Protein AF-A0A382G6J6-F1 (afdb_monomer_lite)

InterPro domains:
  IPR011055 Duplicated hybrid motif [G3DSA:2.70.70.10] (61-121)
  IPR011055 Duplicated hybrid motif [SSF51261] (77-113)

Sequence (124 aa):
MIKISLFIILAQLISAQNLENANTSPIHILGTINKIEPPTQLDTLFNPLWVKDLGLLLPCKNIKIPKSASRLPNAPRDYRNGTHRGIDFFANWGTEVRAVTKGFVIRADHNYKEYPADFRVKML

Organism: NCBI:txid408172

Radius of gyration: 31.25 Å; chains: 1; bounding box: 98×34×48 Å

Secondary structure (DSSP, 8-state):
-HHHHHHHHHHTT--------GGGSHHHHHHH----PPP----SS--GGGGTT-----SSTTPPPP--GGGSTT-EETTTTEE--S------TT-----SSS-------TT--PPPHHHHHTT-

pLDDT: mean 82.36, std 11.63, range [57.78, 96.56]

Foldseek 3Di:
DVVVVVVVVVVVPPDPPPPDDVCPDPVNVVVPPDPPPPPPPDPPPDDCVVCVVPQWAAQFPPFDFDPDPCQAWQHADVVPPGTDHHGDTDDDPPGGGHGGDDDDDPDDDPPDDDDDPVVVVVVD

Structure (mmCIF, N/CA/C/O backbone):
data_AF-A0A382G6J6-F1
#
_entry.id   AF-A0A382G6J6-F1
#
loop_
_atom_site.group_PDB
_atom_site.id
_atom_site.type_symbol
_atom_site.label_atom_id
_atom_site.label_alt_id
_atom_site.label_comp_id
_atom_site.label_asym_id
_atom_site.label_entity_id
_atom_site.label_seq_id
_atom_site.pdbx_PDB_ins_code
_atom_site.Cartn_x
_atom_site.Cartn_y
_atom_site.Cartn_z
_atom_site.occupancy
_atom_site.B_iso_or_equiv
_atom_site.auth_seq_id
_atom_site.auth_comp_id
_atom_site.auth_asym_id
_atom_site.auth_atom_id
_atom_site.pdbx_PDB_model_num
ATOM 1 N N . MET A 1 1 ? 83.282 10.711 23.026 1.00 60.69 1 MET A N 1
ATOM 2 C CA . MET A 1 1 ? 82.205 10.281 23.951 1.00 60.69 1 MET A CA 1
ATOM 3 C C . MET A 1 1 ? 81.239 11.418 24.299 1.00 60.69 1 MET A C 1
ATOM 5 O O . MET A 1 1 ? 80.045 11.226 24.142 1.00 60.69 1 MET A O 1
ATOM 9 N N . ILE A 1 2 ? 81.721 12.623 24.636 1.00 64.12 2 ILE A N 1
ATOM 10 C CA . ILE A 1 2 ? 80.887 13.803 24.977 1.00 64.12 2 ILE A CA 1
ATOM 11 C C . ILE A 1 2 ? 79.850 14.205 23.904 1.00 64.12 2 ILE A C 1
ATOM 13 O O . ILE A 1 2 ? 78.720 14.535 24.247 1.00 64.12 2 ILE A O 1
ATOM 17 N N . LYS A 1 3 ? 80.180 14.118 22.605 1.00 58.59 3 LYS A N 1
ATOM 18 C CA . LYS A 1 3 ? 79.236 14.470 21.522 1.00 58.59 3 LYS A CA 1
ATOM 19 C C . LYS A 1 3 ? 78.007 13.551 21.445 1.00 58.59 3 LYS A C 1
ATOM 21 O O . LYS A 1 3 ? 76.941 14.010 21.060 1.00 58.59 3 LYS A O 1
ATOM 26 N N . ILE A 1 4 ? 78.149 12.281 21.829 1.00 70.00 4 ILE A N 1
ATOM 27 C CA . ILE A 1 4 ? 77.050 11.304 21.803 1.00 70.00 4 ILE A CA 1
ATOM 28 C C . ILE A 1 4 ? 76.117 11.538 22.995 1.00 70.00 4 ILE A C 1
ATOM 30 O O . ILE A 1 4 ? 74.905 11.577 22.814 1.00 70.00 4 ILE A O 1
ATOM 34 N N . SER A 1 5 ? 76.663 11.800 24.188 1.00 68.44 5 SER A N 1
ATOM 35 C CA . SER A 1 5 ? 75.844 12.161 25.354 1.00 68.44 5 SER A CA 1
ATOM 36 C C . SER A 1 5 ? 75.059 13.456 25.143 1.00 68.44 5 SER A C 1
ATOM 38 O O . SER A 1 5 ? 73.896 13.518 25.526 1.00 68.44 5 SER A O 1
ATOM 40 N N . LEU A 1 6 ? 75.650 14.465 24.492 1.00 70.19 6 LEU A N 1
ATOM 41 C CA . LEU A 1 6 ? 74.949 15.718 24.196 1.00 70.19 6 LEU A CA 1
ATOM 42 C C . LEU A 1 6 ? 73.780 15.509 23.216 1.00 70.19 6 LEU A C 1
ATOM 44 O O . LEU A 1 6 ? 72.726 16.116 23.376 1.00 70.19 6 LEU A O 1
ATOM 48 N N . PHE A 1 7 ? 73.944 14.613 22.239 1.00 71.75 7 PHE A N 1
ATOM 49 C CA . PHE A 1 7 ? 72.895 14.274 21.277 1.00 71.75 7 PHE A CA 1
ATOM 50 C C . PHE A 1 7 ? 71.719 13.534 21.932 1.00 71.75 7 PHE A C 1
ATOM 52 O O . PHE A 1 7 ? 70.564 13.823 21.630 1.00 71.75 7 PHE A O 1
ATOM 59 N N . ILE A 1 8 ? 72.002 12.630 22.877 1.00 70.81 8 ILE A N 1
ATOM 60 C CA . ILE A 1 8 ? 70.967 11.900 23.627 1.00 70.81 8 ILE A CA 1
ATOM 61 C C . ILE A 1 8 ? 70.158 12.855 24.517 1.00 70.81 8 ILE A C 1
ATOM 63 O O . ILE A 1 8 ? 68.936 12.746 24.561 1.00 70.81 8 ILE A O 1
ATOM 67 N N . ILE A 1 9 ? 70.808 13.826 25.167 1.00 71.12 9 ILE A N 1
ATOM 68 C CA . ILE A 1 9 ? 70.120 14.837 25.989 1.00 71.12 9 ILE A CA 1
ATOM 69 C C . ILE A 1 9 ? 69.237 15.747 25.120 1.00 71.12 9 ILE A C 1
ATOM 71 O O . ILE A 1 9 ? 68.108 16.051 25.495 1.00 71.12 9 ILE A O 1
ATOM 75 N N . LEU A 1 10 ? 69.712 16.143 23.933 1.00 67.31 10 LEU A N 1
ATOM 76 C CA . LEU A 1 10 ? 68.953 17.008 23.026 1.00 67.31 10 LEU A CA 1
ATOM 77 C C . LEU A 1 10 ? 67.724 16.297 22.425 1.00 67.31 10 LEU A C 1
ATOM 79 O O . LEU A 1 10 ? 66.686 16.924 22.231 1.00 67.31 10 LEU A O 1
ATOM 83 N N . ALA A 1 11 ? 67.808 14.983 22.193 1.00 66.56 11 ALA A N 1
ATOM 84 C CA . ALA A 1 11 ? 66.686 14.178 21.707 1.00 66.56 11 ALA A CA 1
ATOM 85 C C . ALA A 1 11 ? 65.544 14.040 22.734 1.00 66.56 11 ALA A C 1
ATOM 87 O O . ALA A 1 11 ? 64.395 13.854 22.341 1.00 66.56 11 ALA A O 1
ATOM 88 N N . GLN A 1 12 ? 65.828 14.180 24.035 1.00 67.50 12 GLN A N 1
ATOM 89 C CA . GLN A 1 12 ? 64.805 14.120 25.089 1.00 67.50 12 GLN A CA 1
ATOM 90 C C . GLN A 1 12 ? 63.966 15.401 25.224 1.00 67.50 12 GLN A C 1
ATOM 92 O O . GLN A 1 12 ? 62.975 15.400 25.948 1.00 67.50 12 GLN A O 1
ATOM 97 N N .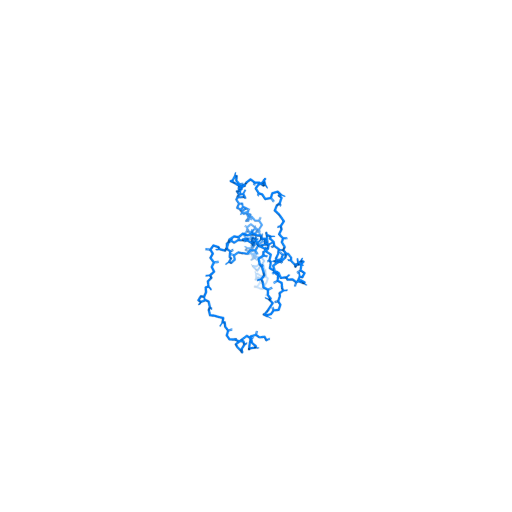 LEU A 1 13 ? 64.320 16.479 24.515 1.00 65.81 13 LEU A N 1
ATOM 98 C CA . LEU A 1 13 ? 63.550 17.731 24.491 1.00 65.81 13 LEU A CA 1
ATOM 99 C C . LEU A 1 13 ? 62.501 17.775 23.367 1.00 65.81 13 LEU A C 1
ATOM 101 O O . LEU A 1 13 ? 61.741 18.739 23.268 1.00 65.81 13 LEU A O 1
ATOM 105 N N . ILE A 1 14 ? 62.430 16.739 22.525 1.00 68.31 14 ILE A N 1
ATOM 106 C CA . ILE A 1 14 ? 61.424 16.630 21.466 1.00 68.31 14 ILE A CA 1
ATOM 107 C C . ILE A 1 14 ? 60.171 15.985 22.067 1.00 68.31 14 ILE A C 1
ATOM 109 O O . ILE A 1 14 ? 59.937 14.785 21.938 1.00 68.31 14 ILE A O 1
ATOM 113 N N . SER A 1 15 ? 59.354 16.783 22.751 1.00 63.69 15 SER A N 1
ATOM 114 C CA . SER A 1 15 ? 57.997 16.370 23.108 1.00 63.69 15 SER A CA 1
ATOM 115 C C . SER A 1 15 ? 57.202 16.181 21.817 1.00 63.69 15 SER A C 1
ATOM 117 O O . SER A 1 15 ? 56.875 17.155 21.139 1.00 63.69 15 SER A O 1
ATOM 119 N N . ALA A 1 16 ? 56.900 14.932 21.458 1.00 59.00 16 ALA A N 1
ATOM 120 C CA . ALA A 1 16 ? 55.950 14.634 20.396 1.00 59.00 16 ALA A CA 1
ATOM 121 C C . ALA A 1 16 ? 54.599 15.256 20.782 1.00 59.00 16 ALA A C 1
ATOM 123 O O . ALA A 1 16 ? 53.936 14.801 21.714 1.00 59.00 16 ALA A O 1
ATOM 124 N N . GLN A 1 17 ? 54.215 16.346 20.119 1.00 62.34 17 GLN A N 1
ATOM 125 C CA . GLN A 1 17 ? 52.893 16.926 20.306 1.00 62.34 17 GLN A CA 1
ATOM 126 C C . GLN A 1 17 ? 51.886 15.952 19.694 1.00 62.34 17 GLN A C 1
ATOM 128 O O . GLN A 1 17 ? 51.821 15.806 18.476 1.00 62.34 17 GLN A O 1
ATOM 133 N N . ASN A 1 18 ? 51.124 15.250 20.534 1.00 60.12 18 ASN A N 1
ATOM 134 C CA . ASN A 1 18 ? 49.952 14.523 20.066 1.00 60.12 18 ASN A CA 1
ATOM 135 C C . ASN A 1 18 ? 48.964 15.560 19.511 1.00 60.12 18 ASN A C 1
ATOM 137 O O . ASN A 1 18 ? 48.399 16.340 20.273 1.00 60.12 18 ASN A O 1
ATOM 141 N N . LEU A 1 19 ? 48.778 15.583 18.187 1.00 57.78 19 LEU A N 1
ATOM 142 C CA . LEU A 1 19 ? 47.787 16.437 17.512 1.00 57.78 19 LEU A CA 1
ATOM 143 C C . LEU A 1 19 ? 46.332 16.000 17.779 1.00 57.78 19 LEU A C 1
ATOM 145 O O . LEU A 1 19 ? 45.396 16.673 17.354 1.00 57.78 19 LEU A O 1
ATOM 149 N N . GLU A 1 20 ? 46.131 14.883 18.478 1.00 61.53 20 GLU A N 1
ATOM 150 C CA . GLU A 1 20 ? 44.823 14.333 18.831 1.00 61.53 20 GLU A CA 1
ATOM 151 C C . GLU A 1 20 ? 44.171 15.174 19.941 1.00 61.53 20 GLU A C 1
ATOM 153 O O . GLU A 1 20 ? 44.284 14.884 21.133 1.00 61.53 20 GLU A O 1
ATOM 158 N N . ASN A 1 21 ? 43.479 16.249 19.562 1.00 69.69 21 ASN A N 1
ATOM 159 C CA . ASN A 1 21 ? 42.567 16.933 20.470 1.00 69.69 21 ASN A CA 1
ATOM 160 C C . ASN A 1 21 ? 41.275 16.108 20.568 1.00 69.69 21 ASN A C 1
ATOM 162 O O . ASN A 1 21 ? 40.567 15.913 19.579 1.00 69.69 21 ASN A O 1
ATOM 166 N N . ALA A 1 22 ? 40.947 15.636 21.772 1.00 66.31 22 ALA A N 1
ATOM 167 C CA . ALA A 1 22 ? 39.746 14.837 22.017 1.00 66.31 22 ALA A CA 1
ATOM 168 C C . ALA A 1 22 ? 38.462 15.533 21.518 1.00 66.31 22 ALA A C 1
ATOM 170 O O . ALA A 1 22 ? 37.556 14.861 21.019 1.00 66.31 22 ALA A O 1
ATOM 171 N N . ASN A 1 23 ? 38.434 16.871 21.561 1.00 70.12 23 ASN A N 1
ATOM 172 C CA . ASN A 1 23 ? 37.313 17.703 21.115 1.00 70.12 23 ASN A CA 1
ATOM 173 C C . ASN A 1 23 ? 37.225 17.857 19.584 1.00 70.12 23 ASN A C 1
ATOM 175 O O . ASN A 1 23 ? 36.246 18.400 19.080 1.00 70.12 23 ASN A O 1
ATOM 179 N N . THR A 1 24 ? 38.224 17.399 18.824 1.00 73.31 24 THR A N 1
ATOM 180 C CA . THR A 1 24 ? 38.205 17.385 17.348 1.00 73.31 24 THR A CA 1
ATOM 181 C C . THR A 1 24 ? 38.218 15.972 16.777 1.00 73.31 24 THR A C 1
ATOM 183 O O . THR A 1 24 ? 38.320 15.798 15.564 1.00 73.31 24 THR A O 1
ATOM 186 N N . SER A 1 25 ? 38.127 14.952 17.632 1.00 79.75 25 SER A N 1
ATOM 187 C CA . SER A 1 25 ? 38.067 13.569 17.175 1.00 79.75 25 SER A CA 1
ATOM 188 C C . SER A 1 25 ? 36.789 13.326 16.353 1.00 79.75 25 SER A C 1
ATOM 190 O O . SER A 1 25 ? 35.727 13.872 16.681 1.00 79.75 25 SER A O 1
ATOM 192 N N . PRO A 1 26 ? 36.837 12.468 15.316 1.00 77.88 26 PRO A N 1
ATOM 193 C CA . PRO A 1 26 ? 35.647 12.120 14.543 1.00 77.88 26 PRO A CA 1
ATOM 194 C C . PRO A 1 26 ? 34.496 11.606 15.418 1.00 77.88 26 PRO A C 1
ATOM 196 O O . PRO A 1 26 ? 33.339 11.924 15.164 1.00 77.88 26 PRO A O 1
ATOM 199 N N . ILE A 1 27 ? 34.808 10.862 16.486 1.00 79.12 27 ILE A N 1
ATOM 200 C CA . ILE A 1 27 ? 33.806 10.325 17.414 1.00 79.12 27 ILE A CA 1
ATOM 201 C C . ILE A 1 27 ? 33.143 11.421 18.254 1.00 79.12 27 ILE A C 1
ATOM 203 O O . ILE A 1 27 ? 31.934 11.372 18.468 1.00 79.12 27 ILE A O 1
ATOM 207 N N . HIS A 1 28 ? 33.905 12.433 18.685 1.00 80.06 28 HIS A N 1
ATOM 208 C CA . HIS A 1 28 ? 33.363 13.579 19.407 1.00 80.06 28 HIS A CA 1
ATOM 209 C C . HIS A 1 28 ? 32.436 14.389 18.503 1.00 80.06 28 HIS A C 1
ATOM 211 O O . HIS A 1 28 ? 31.312 14.679 18.890 1.00 80.06 28 HIS A O 1
ATOM 217 N N . ILE A 1 29 ? 32.853 14.673 17.266 1.00 79.06 29 ILE A N 1
ATOM 218 C CA . ILE A 1 29 ? 32.0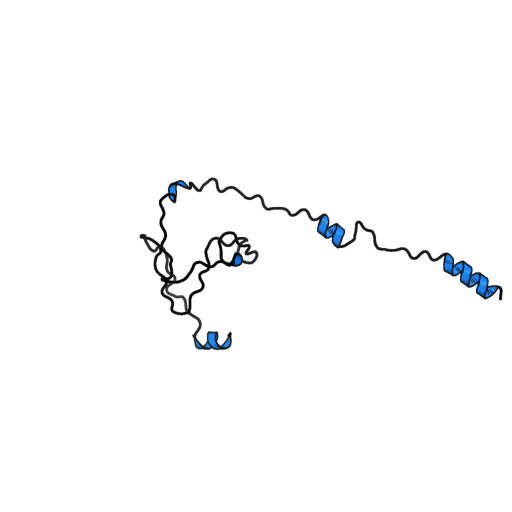09 15.379 16.293 1.00 79.06 29 ILE A CA 1
ATOM 219 C C . ILE A 1 29 ? 30.715 14.593 16.039 1.00 79.06 29 ILE A C 1
ATOM 221 O O . ILE A 1 29 ? 29.635 15.171 16.117 1.00 79.06 29 ILE A O 1
ATOM 225 N N . LEU A 1 30 ? 30.801 13.278 15.814 1.00 78.75 30 LEU A N 1
ATOM 226 C CA . LEU A 1 30 ? 29.630 12.417 15.607 1.00 78.75 30 LEU A CA 1
ATOM 227 C C . LEU A 1 30 ? 28.696 12.363 16.826 1.00 78.75 30 LEU A C 1
ATOM 229 O O . LEU A 1 30 ? 27.483 12.293 16.649 1.00 78.75 30 LEU A O 1
ATOM 233 N N . GLY A 1 31 ? 29.242 12.409 18.044 1.00 76.12 31 GLY A N 1
ATOM 234 C CA . GLY A 1 31 ? 28.467 12.438 19.287 1.00 76.12 31 GLY A CA 1
ATOM 235 C C . GLY A 1 31 ? 27.791 13.783 19.571 1.00 76.12 31 GLY A C 1
ATOM 236 O O . GLY A 1 31 ? 26.766 13.813 20.246 1.00 76.12 31 GLY A O 1
ATOM 237 N N . THR A 1 32 ? 28.334 14.881 19.036 1.00 78.25 32 THR A N 1
ATOM 238 C CA . THR A 1 32 ? 27.813 16.249 19.225 1.00 78.25 32 THR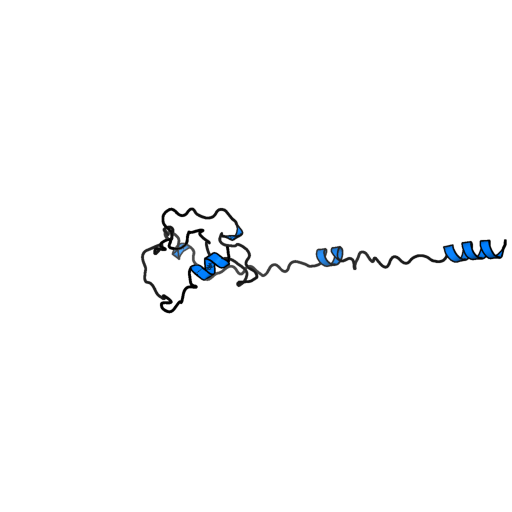 A CA 1
ATOM 239 C C . THR A 1 32 ? 26.807 16.656 18.141 1.00 78.25 32 THR A C 1
ATOM 241 O O . THR A 1 32 ? 26.114 17.666 18.283 1.00 78.25 32 THR A O 1
ATOM 244 N N . ILE A 1 33 ? 26.675 15.875 17.059 1.00 81.25 33 ILE A N 1
ATOM 245 C CA . ILE A 1 33 ? 25.594 16.056 16.083 1.00 81.25 33 ILE A CA 1
ATOM 246 C C . ILE A 1 33 ? 24.271 15.694 16.767 1.00 81.25 33 ILE A C 1
ATOM 248 O O . ILE A 1 33 ? 23.872 14.531 16.837 1.00 81.25 33 ILE A O 1
ATOM 252 N N . ASN A 1 34 ? 23.564 16.713 17.252 1.00 73.50 34 ASN A N 1
ATOM 253 C CA . ASN A 1 34 ? 22.173 16.576 17.654 1.00 73.50 34 ASN A CA 1
ATOM 254 C C . ASN A 1 34 ? 21.377 16.112 16.432 1.00 73.50 34 ASN A C 1
ATOM 256 O O . ASN A 1 34 ? 21.300 16.824 15.427 1.00 73.50 34 ASN A O 1
ATOM 260 N N . LYS A 1 35 ? 20.783 14.916 16.504 1.00 67.62 35 LYS A N 1
ATOM 261 C CA . LYS A 1 35 ? 19.793 14.499 15.510 1.00 67.62 35 LYS A CA 1
ATOM 262 C C . LYS A 1 35 ? 18.651 15.505 15.574 1.00 67.62 35 LYS A C 1
ATOM 264 O O . LYS A 1 35 ? 17.912 15.546 16.552 1.00 67.62 35 LYS A O 1
ATOM 269 N N . ILE A 1 36 ? 18.533 16.332 14.543 1.00 67.31 36 ILE A N 1
ATOM 270 C CA . ILE A 1 36 ? 17.341 17.142 14.333 1.00 67.31 36 ILE A CA 1
ATOM 271 C C . ILE A 1 36 ? 16.264 16.138 13.942 1.00 67.31 36 ILE A C 1
ATOM 273 O O . ILE A 1 36 ? 16.172 15.737 12.783 1.00 67.31 36 ILE A O 1
ATOM 277 N N . GLU A 1 37 ? 15.505 15.654 14.920 1.00 65.31 37 GLU A N 1
ATOM 278 C CA . GLU A 1 37 ? 14.275 14.942 14.613 1.00 65.31 37 GLU A CA 1
ATOM 279 C C . GLU A 1 37 ? 13.356 15.961 13.934 1.00 65.31 37 GLU A C 1
ATOM 281 O O . GLU A 1 37 ? 13.049 16.997 14.535 1.00 65.31 37 GLU A O 1
ATOM 286 N N . PRO A 1 38 ? 12.974 15.753 12.660 1.00 66.38 38 PRO A N 1
ATOM 287 C CA . PRO A 1 38 ? 12.032 16.651 12.024 1.00 66.38 38 PRO A CA 1
ATOM 288 C C . PRO A 1 38 ? 10.771 16.683 12.893 1.00 66.38 38 PRO A C 1
ATOM 290 O O . PRO A 1 38 ? 10.340 15.625 13.369 1.00 66.38 38 PRO A O 1
ATOM 293 N N . PRO A 1 39 ? 10.177 17.865 13.131 1.00 58.44 39 PRO A N 1
ATOM 294 C CA . PRO A 1 39 ? 8.956 17.948 13.908 1.00 58.44 39 PRO A CA 1
ATOM 295 C C . PRO A 1 39 ? 7.928 17.025 13.259 1.00 58.44 39 PRO A C 1
ATOM 297 O O . PRO A 1 39 ? 7.547 17.211 12.101 1.00 58.44 39 PRO A O 1
ATOM 300 N N . THR A 1 40 ? 7.513 15.998 13.998 1.00 61.25 40 THR A N 1
ATOM 301 C CA . THR A 1 40 ? 6.424 15.126 13.572 1.00 61.25 40 THR A CA 1
ATOM 302 C C . THR A 1 40 ? 5.163 15.971 13.657 1.00 61.25 40 THR A C 1
ATOM 304 O O . THR A 1 40 ? 4.575 16.126 14.724 1.00 61.25 40 THR A O 1
ATOM 307 N N . GLN A 1 41 ? 4.803 16.617 12.549 1.00 63.62 41 GLN A N 1
ATOM 308 C CA . GLN A 1 41 ? 3.565 17.373 12.462 1.00 63.62 41 GLN A CA 1
ATOM 309 C C . GLN A 1 41 ? 2.417 16.382 12.605 1.00 63.62 41 GLN A C 1
ATOM 311 O O . GLN A 1 41 ? 2.213 15.522 11.748 1.00 63.62 41 GLN A O 1
ATOM 316 N N . LEU A 1 42 ? 1.698 16.479 13.721 1.00 65.56 42 LEU A N 1
ATOM 317 C CA . LEU A 1 42 ? 0.454 15.755 13.893 1.00 65.56 42 LEU A CA 1
ATOM 318 C C . LEU A 1 42 ? -0.511 16.269 12.824 1.00 65.56 42 LEU A C 1
ATOM 320 O O . LEU A 1 42 ? -0.816 17.461 12.791 1.00 65.56 42 LEU A O 1
ATOM 324 N N . ASP A 1 43 ? -0.947 15.382 11.935 1.00 68.62 43 ASP A N 1
ATOM 325 C CA . ASP A 1 43 ? -1.950 15.716 10.933 1.00 68.62 43 ASP A CA 1
ATOM 326 C C . ASP A 1 43 ? -3.275 16.006 11.648 1.00 68.62 43 ASP A C 1
ATOM 328 O O . ASP A 1 43 ? -3.975 15.097 12.095 1.00 68.62 43 ASP A O 1
ATOM 332 N N . THR A 1 44 ? -3.592 17.289 11.812 1.00 77.75 44 THR A N 1
ATOM 333 C CA . THR A 1 44 ? -4.825 17.751 12.459 1.00 77.75 44 THR A CA 1
ATOM 334 C C . THR A 1 44 ? -6.034 17.691 11.528 1.00 77.75 44 THR A C 1
ATOM 336 O O . THR A 1 44 ? -7.158 17.895 11.986 1.00 77.75 44 THR A O 1
ATOM 339 N N . LEU A 1 45 ? -5.830 17.413 10.235 1.00 85.19 45 LEU A N 1
ATOM 340 C CA . LEU A 1 45 ? -6.899 17.356 9.238 1.00 85.19 45 LEU A CA 1
ATOM 341 C C . LEU A 1 45 ? -7.557 15.976 9.173 1.00 85.19 45 LEU A C 1
ATOM 343 O O . LEU A 1 45 ? -8.711 15.868 8.755 1.00 85.19 45 LEU A O 1
ATOM 347 N N . PHE A 1 46 ? -6.856 14.919 9.582 1.00 85.88 46 PHE A N 1
ATOM 348 C CA . PHE A 1 46 ? -7.388 13.564 9.535 1.00 85.88 46 PHE A CA 1
ATOM 349 C C . PHE A 1 46 ? -8.272 13.250 10.749 1.00 85.88 46 PHE A C 1
ATOM 351 O O . PHE A 1 46 ? -7.809 13.243 11.888 1.00 85.88 46 PHE A O 1
ATOM 358 N N . ASN A 1 47 ? -9.542 12.908 10.506 1.00 89.50 47 ASN A N 1
ATOM 359 C CA . ASN A 1 47 ? -10.431 12.377 11.537 1.00 89.50 47 ASN A CA 1
ATOM 360 C C . ASN A 1 47 ? -10.508 10.838 11.441 1.00 89.50 47 ASN A C 1
ATOM 362 O O . ASN A 1 47 ? -11.091 10.322 10.483 1.00 89.50 47 ASN A O 1
ATOM 366 N N . PRO A 1 48 ? -10.007 10.081 12.440 1.00 88.62 48 PRO A N 1
ATOM 367 C CA . PRO A 1 48 ? -10.051 8.616 12.434 1.00 88.62 48 PRO A CA 1
ATOM 368 C C . PRO A 1 48 ? -11.461 8.023 12.318 1.00 88.62 48 PRO A C 1
ATOM 370 O O . PRO A 1 48 ? -11.615 6.893 11.854 1.00 88.62 48 PRO A O 1
ATOM 373 N N . LEU A 1 49 ? -12.503 8.776 12.692 1.00 92.38 49 LEU A N 1
ATOM 374 C CA . LEU A 1 49 ? -13.893 8.339 12.544 1.00 92.38 49 LEU A CA 1
ATOM 375 C C . LEU A 1 49 ? -14.277 8.083 11.082 1.00 92.38 49 LEU A C 1
ATOM 377 O O . LEU A 1 49 ? -15.145 7.251 10.836 1.00 92.38 49 LEU A O 1
ATOM 381 N N . TRP A 1 50 ? -13.612 8.723 10.114 1.00 90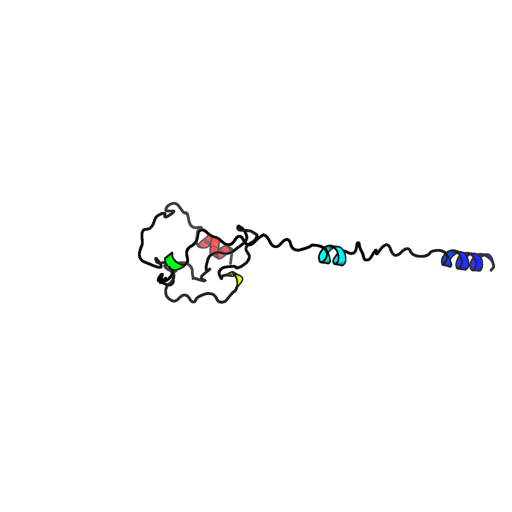.38 50 TRP A N 1
ATOM 382 C CA . TRP A 1 50 ? -13.862 8.500 8.684 1.00 90.38 50 TRP A CA 1
ATOM 383 C C . TRP A 1 50 ? -13.525 7.081 8.220 1.00 90.38 50 TRP A C 1
ATOM 385 O O . TRP A 1 50 ? -14.080 6.618 7.227 1.00 90.38 50 TRP A O 1
ATOM 395 N N . VAL A 1 51 ? -12.624 6.389 8.922 1.00 89.62 51 VAL A N 1
ATOM 396 C CA . VAL A 1 51 ? -12.159 5.040 8.557 1.00 89.62 51 VAL A CA 1
ATOM 397 C C . VAL A 1 51 ? -12.466 3.992 9.622 1.00 89.62 51 VAL A C 1
ATOM 399 O O . VAL A 1 51 ? -12.038 2.851 9.483 1.00 89.62 51 VAL A O 1
ATOM 402 N N . LYS A 1 52 ? -13.204 4.354 10.679 1.00 91.94 52 LYS A N 1
ATOM 403 C CA . LYS A 1 52 ? -13.468 3.478 11.831 1.00 91.94 52 LYS A CA 1
ATOM 404 C C . LYS A 1 52 ? -14.020 2.110 11.416 1.00 91.94 52 LYS A C 1
ATOM 406 O O . LYS A 1 52 ? -13.560 1.092 11.920 1.00 91.94 52 LYS A O 1
ATOM 411 N N . ASP A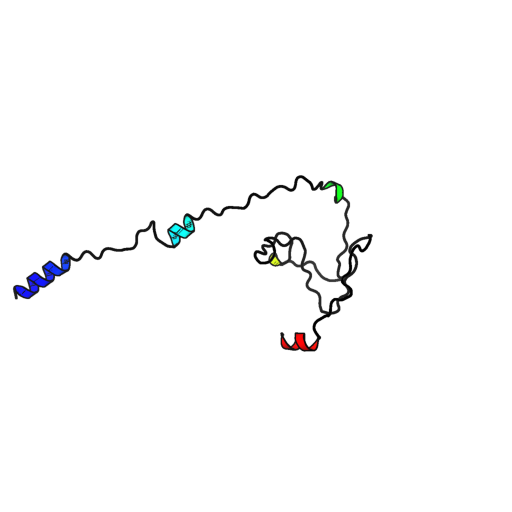 1 53 ? -14.963 2.107 10.478 1.00 91.38 53 ASP A N 1
ATOM 412 C CA . ASP A 1 53 ? -15.648 0.897 10.011 1.00 91.38 53 ASP A CA 1
ATOM 413 C C . ASP A 1 53 ? -15.109 0.410 8.648 1.00 91.38 53 ASP A C 1
ATOM 415 O O . ASP A 1 53 ? -15.721 -0.428 7.979 1.00 91.38 53 ASP A O 1
ATOM 419 N N . LEU A 1 54 ? -13.959 0.937 8.202 1.00 90.44 54 LEU A N 1
ATOM 420 C CA . LEU A 1 54 ? -13.360 0.582 6.919 1.00 90.44 54 LEU A CA 1
ATOM 421 C C . LEU A 1 54 ? -12.721 -0.813 6.983 1.00 90.44 54 LEU A C 1
ATOM 423 O O . LEU A 1 54 ? -11.610 -0.995 7.476 1.00 90.44 54 LEU A O 1
ATOM 427 N N . GLY A 1 55 ? -13.409 -1.798 6.411 1.00 91.38 55 GLY A N 1
ATOM 428 C CA . GLY A 1 55 ? -12.853 -3.120 6.135 1.00 91.38 55 GLY A CA 1
ATOM 429 C C . GLY A 1 55 ? -12.200 -3.178 4.755 1.00 91.38 55 GLY A C 1
ATOM 430 O O . GLY A 1 55 ? -12.853 -2.902 3.747 1.00 91.38 55 GLY A O 1
ATOM 431 N N . LEU A 1 56 ? -10.927 -3.575 4.696 1.00 91.69 56 LEU A N 1
ATOM 432 C CA . LEU A 1 56 ? -10.200 -3.802 3.444 1.00 91.69 56 LEU A CA 1
ATOM 433 C C . LEU A 1 56 ? -9.879 -5.287 3.266 1.00 91.69 56 LEU A C 1
ATOM 435 O O . LEU A 1 56 ? -9.406 -5.955 4.186 1.00 91.69 56 LEU A O 1
ATOM 439 N N . LEU A 1 57 ? -10.101 -5.801 2.059 1.00 93.69 57 LEU A N 1
ATOM 440 C CA . LEU A 1 57 ? -9.627 -7.118 1.646 1.00 93.69 57 LEU A CA 1
ATOM 441 C C . LEU A 1 57 ? -8.148 -7.058 1.250 1.00 93.69 57 LEU A C 1
ATOM 443 O O . LEU A 1 57 ? -7.627 -6.012 0.872 1.00 93.69 57 LEU A O 1
ATOM 447 N N . LEU A 1 58 ? -7.479 -8.214 1.246 1.00 93.44 58 LEU A N 1
ATOM 448 C CA . LEU A 1 58 ? -6.151 -8.310 0.644 1.00 93.44 58 LEU A CA 1
ATOM 449 C C . LEU A 1 58 ? -6.232 -8.157 -0.887 1.00 93.44 58 LEU A C 1
ATOM 451 O O . LEU A 1 58 ? -7.095 -8.802 -1.511 1.00 93.44 58 LEU A O 1
ATOM 455 N N . PRO A 1 59 ? -5.320 -7.362 -1.486 1.00 94.56 59 PRO A N 1
ATOM 456 C CA . PRO A 1 59 ? -5.314 -7.081 -2.921 1.00 94.56 59 PRO A CA 1
ATOM 457 C C . PRO A 1 59 ? -4.918 -8.301 -3.759 1.00 94.56 59 PRO A C 1
ATOM 459 O O . PRO A 1 59 ? -5.371 -8.431 -4.888 1.00 94.56 59 PRO A O 1
ATOM 462 N N . CYS A 1 60 ? -4.138 -9.229 -3.200 1.00 94.06 60 CYS A N 1
ATOM 463 C CA . CYS A 1 60 ? -3.779 -10.488 -3.847 1.00 94.06 60 CYS A CA 1
ATOM 464 C C . CYS A 1 60 ? -4.348 -11.650 -3.028 1.00 94.06 60 CYS A C 1
ATOM 466 O O . CYS A 1 60 ? -4.077 -11.772 -1.827 1.00 94.06 60 CYS A O 1
ATOM 468 N N . LYS A 1 61 ? -5.143 -12.520 -3.657 1.00 89.56 61 LYS A N 1
ATOM 469 C CA . LYS A 1 61 ? -5.715 -13.691 -2.977 1.00 89.56 61 LYS A CA 1
ATOM 470 C C . LYS A 1 61 ? -4.591 -14.653 -2.570 1.00 89.56 61 LYS A C 1
ATOM 472 O O . LYS A 1 61 ? -3.673 -14.893 -3.343 1.00 89.56 61 LYS A O 1
ATOM 477 N N . ASN A 1 62 ? -4.677 -15.220 -1.366 1.00 89.56 62 ASN A N 1
ATOM 478 C CA . ASN A 1 62 ? -3.732 -16.209 -0.817 1.00 89.56 62 ASN A CA 1
ATOM 479 C C . ASN A 1 62 ? -2.280 -15.727 -0.610 1.00 89.56 62 ASN A C 1
ATOM 481 O O . ASN A 1 62 ? -1.436 -16.525 -0.201 1.00 89.56 62 ASN A O 1
ATOM 485 N N . ILE A 1 63 ? -1.977 -14.445 -0.826 1.00 92.75 63 ILE A N 1
ATOM 486 C CA . ILE A 1 63 ? -0.666 -13.878 -0.497 1.00 92.75 63 ILE A CA 1
ATOM 487 C C . ILE A 1 63 ? -0.659 -13.443 0.967 1.00 92.75 63 ILE A C 1
ATOM 489 O O . ILE A 1 63 ? -1.562 -12.753 1.439 1.00 92.75 63 ILE A O 1
ATOM 493 N N . LYS A 1 64 ? 0.369 -13.867 1.705 1.00 92.12 64 LYS A N 1
ATOM 494 C CA . LYS A 1 64 ? 0.521 -13.532 3.124 1.00 92.12 64 LYS A CA 1
ATOM 495 C C . LYS A 1 64 ? 1.011 -12.096 3.290 1.00 92.12 64 LYS A C 1
ATOM 497 O O . LYS A 1 64 ? 1.817 -11.607 2.502 1.00 92.12 64 LYS A O 1
ATOM 502 N N . ILE A 1 65 ? 0.568 -11.456 4.369 1.00 92.19 65 ILE A N 1
ATOM 503 C CA . ILE A 1 65 ? 1.080 -10.148 4.788 1.00 92.19 65 ILE A CA 1
ATOM 504 C C . ILE A 1 65 ? 2.585 -10.286 5.089 1.00 92.19 65 ILE A C 1
ATOM 506 O O . ILE A 1 65 ? 2.985 -11.244 5.766 1.00 92.19 65 ILE A O 1
ATOM 510 N N . PRO A 1 66 ? 3.436 -9.372 4.589 1.00 93.50 66 PRO A N 1
ATOM 511 C CA . PRO A 1 66 ? 4.865 -9.405 4.868 1.00 93.50 66 PRO A CA 1
ATOM 512 C C . PRO A 1 66 ? 5.137 -9.206 6.364 1.00 93.50 66 PRO A C 1
ATOM 514 O O . PRO A 1 66 ? 4.497 -8.399 7.027 1.00 93.50 66 PRO A O 1
ATOM 517 N N . LYS A 1 67 ? 6.138 -9.914 6.894 1.00 93.94 67 LYS A N 1
ATOM 518 C CA . LYS A 1 67 ? 6.610 -9.739 8.283 1.00 93.94 67 LYS A CA 1
ATOM 519 C C . LYS A 1 67 ? 7.827 -8.818 8.404 1.00 93.94 67 LYS A C 1
ATOM 521 O O . LYS A 1 67 ? 8.234 -8.469 9.502 1.00 93.94 67 LYS A O 1
ATOM 526 N N . SER A 1 68 ? 8.452 -8.479 7.278 1.00 93.50 68 SER A N 1
ATOM 527 C CA . SER A 1 68 ? 9.669 -7.667 7.261 1.00 93.50 68 SER A CA 1
ATOM 528 C C . SER A 1 68 ? 9.327 -6.194 7.463 1.00 93.50 68 SER A C 1
ATOM 530 O O . SER A 1 68 ? 8.524 -5.649 6.708 1.00 93.50 68 SER A O 1
ATOM 532 N N . ALA A 1 69 ? 9.972 -5.552 8.440 1.00 92.44 69 ALA A N 1
ATOM 533 C CA . ALA A 1 69 ? 9.716 -4.160 8.804 1.00 92.44 69 ALA A CA 1
ATOM 534 C C . ALA A 1 69 ? 9.876 -3.187 7.626 1.00 92.44 69 ALA A C 1
ATOM 536 O O . ALA A 1 69 ? 9.076 -2.273 7.489 1.00 92.44 69 ALA A O 1
ATOM 537 N N . SER A 1 70 ? 10.829 -3.422 6.715 1.00 91.62 70 SER A N 1
ATOM 538 C CA . SER A 1 70 ? 11.076 -2.552 5.551 1.00 91.62 70 SER A CA 1
ATOM 539 C C . SER A 1 70 ? 9.925 -2.503 4.532 1.00 91.62 70 SER A C 1
ATOM 541 O O . SER A 1 70 ? 9.897 -1.629 3.659 1.00 91.62 70 SER A O 1
ATOM 543 N N . ARG A 1 71 ? 8.983 -3.446 4.637 1.00 92.12 71 ARG A N 1
ATOM 544 C CA . ARG A 1 71 ? 7.818 -3.622 3.754 1.00 92.12 71 ARG A CA 1
ATOM 545 C C . ARG A 1 71 ? 6.509 -3.209 4.411 1.00 92.12 71 ARG A C 1
ATOM 547 O O . ARG A 1 71 ? 5.468 -3.267 3.763 1.00 92.12 71 ARG A O 1
ATOM 554 N N . LEU A 1 72 ? 6.556 -2.845 5.688 1.00 94.12 72 LEU A N 1
ATOM 555 C CA . LEU A 1 72 ? 5.405 -2.382 6.444 1.00 94.12 72 LEU A CA 1
ATOM 556 C C . LEU A 1 72 ? 5.327 -0.849 6.402 1.00 94.12 72 LEU A C 1
ATOM 558 O O . LEU A 1 72 ? 6.307 -0.192 6.023 1.00 94.12 72 LEU A O 1
ATOM 562 N N . PRO A 1 73 ? 4.171 -0.267 6.761 1.00 92.56 73 PRO A N 1
ATOM 563 C CA . PRO A 1 73 ? 4.042 1.172 6.897 1.00 92.56 73 PRO A CA 1
ATOM 564 C C . PRO A 1 73 ? 5.035 1.702 7.932 1.00 92.56 73 PRO A C 1
ATOM 566 O O . PRO A 1 73 ? 5.446 0.984 8.844 1.00 92.56 73 PRO A O 1
ATOM 569 N N . ASN A 1 74 ? 5.397 2.972 7.798 1.00 91.88 74 ASN A N 1
ATOM 570 C CA . ASN A 1 74 ? 6.361 3.682 8.640 1.00 91.88 74 ASN A CA 1
ATOM 571 C C . ASN A 1 74 ? 7.824 3.233 8.484 1.00 91.88 74 ASN A C 1
ATOM 573 O O . ASN A 1 74 ? 8.694 3.743 9.186 1.00 91.88 74 ASN A O 1
ATOM 577 N N . ALA A 1 75 ? 8.132 2.335 7.543 1.00 92.75 75 ALA A N 1
ATOM 578 C CA . ALA A 1 75 ? 9.516 2.011 7.211 1.00 92.75 75 ALA A CA 1
ATOM 579 C C . ALA A 1 75 ? 10.256 3.228 6.607 1.00 92.75 75 ALA A C 1
ATOM 581 O O . ALA A 1 75 ? 9.700 3.867 5.705 1.00 92.75 75 ALA A O 1
ATOM 582 N N . PRO A 1 76 ? 11.509 3.520 7.013 1.00 91.38 76 PRO A N 1
ATOM 583 C CA . PRO A 1 76 ? 12.321 4.576 6.403 1.00 91.38 76 PRO A CA 1
ATOM 584 C C . PRO A 1 76 ? 12.579 4.341 4.906 1.00 91.38 76 PRO A C 1
ATOM 586 O O . PRO A 1 76 ? 12.847 3.218 4.466 1.00 91.38 76 PRO A O 1
ATOM 589 N N . ARG A 1 77 ? 12.484 5.410 4.113 1.00 86.38 77 ARG A N 1
ATOM 590 C CA . ARG A 1 77 ? 12.628 5.467 2.649 1.00 86.38 77 ARG A CA 1
ATOM 591 C C . ARG A 1 77 ? 13.210 6.824 2.233 1.00 86.38 77 ARG A C 1
ATOM 593 O O . ARG A 1 77 ? 12.575 7.584 1.503 1.00 86.38 77 ARG A O 1
ATOM 600 N N . ASP A 1 78 ? 14.436 7.114 2.653 1.00 86.06 78 ASP A N 1
ATOM 601 C CA . ASP A 1 78 ? 15.104 8.404 2.395 1.00 86.06 78 ASP A CA 1
ATOM 602 C C . ASP A 1 78 ? 15.157 8.770 0.900 1.00 86.06 78 ASP A C 1
ATOM 604 O O . ASP A 1 78 ? 14.985 9.924 0.522 1.00 86.06 78 ASP A O 1
ATOM 608 N N . TYR A 1 79 ? 15.272 7.768 0.022 1.00 86.06 79 TYR A N 1
ATOM 609 C CA . TYR A 1 79 ? 15.276 7.938 -1.437 1.00 86.06 79 TYR A CA 1
ATOM 610 C C . TYR A 1 79 ? 13.887 8.213 -2.061 1.00 86.06 79 TYR A C 1
ATOM 612 O O . TYR A 1 79 ? 13.794 8.437 -3.269 1.00 86.06 79 TYR A O 1
ATOM 620 N N . ARG A 1 80 ? 12.791 8.153 -1.287 1.00 71.19 80 ARG A N 1
ATOM 621 C CA . ARG A 1 80 ? 11.396 8.354 -1.740 1.00 71.19 80 ARG A CA 1
ATOM 622 C C . ARG A 1 80 ? 10.546 9.044 -0.669 1.00 71.19 80 ARG A C 1
ATOM 624 O O . ARG A 1 80 ? 9.624 8.452 -0.113 1.00 71.19 80 ARG A O 1
ATOM 631 N N . ASN A 1 81 ? 10.821 10.325 -0.434 1.00 79.31 81 ASN A N 1
ATOM 632 C CA . ASN A 1 81 ? 10.032 11.186 0.457 1.00 79.31 81 ASN A CA 1
ATOM 633 C C . ASN A 1 81 ? 9.968 10.710 1.927 1.00 79.31 81 ASN A C 1
ATOM 635 O O . ASN A 1 81 ? 8.986 10.947 2.632 1.00 79.31 81 ASN A O 1
ATOM 639 N N . GLY A 1 82 ? 11.022 10.040 2.398 1.00 87.62 82 GLY A N 1
ATOM 640 C CA . GLY A 1 82 ? 11.268 9.775 3.816 1.00 87.62 82 GLY A CA 1
ATOM 641 C C . GLY A 1 82 ? 10.613 8.509 4.367 1.00 87.62 82 GLY A C 1
ATOM 642 O O . GLY A 1 82 ? 11.313 7.700 4.963 1.00 87.62 82 GLY A O 1
ATOM 643 N N . THR A 1 83 ? 9.311 8.283 4.154 1.00 90.50 83 THR A N 1
ATOM 644 C CA . THR A 1 83 ? 8.585 7.207 4.866 1.00 90.50 83 THR A CA 1
ATOM 645 C C . THR A 1 83 ? 7.651 6.404 3.964 1.00 90.50 83 THR A C 1
ATOM 647 O O . THR A 1 83 ? 6.837 6.954 3.219 1.00 90.50 83 THR A O 1
ATOM 650 N N . HIS A 1 84 ? 7.711 5.076 4.078 1.00 93.00 84 HIS A N 1
ATOM 651 C CA . HIS A 1 84 ? 6.796 4.155 3.411 1.00 93.00 84 HIS A CA 1
ATOM 652 C C . HIS A 1 84 ? 5.382 4.242 4.011 1.00 93.00 84 HIS A C 1
ATOM 654 O O . HIS A 1 84 ? 5.190 3.982 5.196 1.00 93.00 84 HIS A O 1
ATOM 660 N N . ARG A 1 85 ? 4.375 4.576 3.195 1.00 90.56 85 ARG A N 1
ATOM 661 C CA . ARG A 1 85 ? 2.972 4.731 3.640 1.00 90.56 85 ARG A CA 1
ATOM 662 C C . ARG A 1 85 ? 2.076 3.519 3.340 1.00 90.56 85 ARG A C 1
ATOM 664 O O . ARG A 1 85 ? 0.876 3.588 3.575 1.00 90.56 85 ARG A O 1
ATOM 671 N N . GLY A 1 86 ? 2.633 2.440 2.788 1.00 91.31 86 GLY A N 1
ATOM 672 C CA . GLY A 1 86 ? 1.882 1.281 2.299 1.00 91.31 86 GLY A CA 1
ATOM 673 C C . GLY A 1 86 ? 2.383 -0.055 2.845 1.00 91.31 86 GLY A C 1
ATOM 674 O O . GLY A 1 86 ? 3.152 -0.109 3.803 1.00 91.31 86 GLY A O 1
ATOM 675 N N . ILE A 1 87 ? 1.930 -1.143 2.220 1.00 93.19 87 ILE A N 1
ATOM 676 C CA . ILE A 1 87 ? 2.383 -2.514 2.484 1.00 93.19 87 ILE A CA 1
ATOM 677 C C . ILE A 1 87 ? 2.876 -3.116 1.166 1.00 93.19 87 ILE A C 1
ATOM 679 O O . ILE A 1 87 ? 2.119 -3.172 0.197 1.00 93.19 87 ILE A O 1
ATOM 683 N N . ASP A 1 88 ? 4.107 -3.627 1.156 1.00 93.31 88 ASP A N 1
ATOM 684 C CA . ASP A 1 88 ? 4.703 -4.270 -0.020 1.00 93.31 88 ASP A CA 1
ATOM 685 C C . ASP A 1 88 ? 4.478 -5.792 0.029 1.00 93.31 88 ASP A C 1
ATOM 687 O O . ASP A 1 88 ? 5.172 -6.527 0.742 1.00 93.31 88 ASP A O 1
ATOM 691 N N . PHE A 1 89 ? 3.506 -6.285 -0.740 1.00 93.75 89 PHE A N 1
ATOM 692 C CA . PHE A 1 89 ? 3.236 -7.719 -0.870 1.00 93.75 89 PHE A CA 1
ATOM 693 C C . PHE A 1 89 ? 4.220 -8.385 -1.836 1.00 93.75 89 PHE A C 1
ATOM 695 O O . PHE A 1 89 ? 4.428 -7.917 -2.952 1.00 93.75 89 PHE A O 1
ATOM 702 N N . PHE A 1 90 ? 4.780 -9.527 -1.431 1.00 90.94 90 PHE A N 1
ATOM 703 C CA . PHE A 1 90 ? 5.542 -10.387 -2.334 1.00 90.94 90 PHE A CA 1
ATOM 704 C C . PHE A 1 90 ? 4.585 -11.300 -3.094 1.00 90.94 90 PHE A C 1
ATOM 706 O O . PHE A 1 90 ? 4.009 -12.222 -2.517 1.00 90.94 90 PHE A O 1
ATOM 713 N N . ALA A 1 91 ? 4.424 -11.032 -4.384 1.00 91.00 91 ALA A N 1
ATOM 714 C CA . ALA A 1 91 ? 3.614 -11.826 -5.290 1.00 91.00 91 ALA A CA 1
ATOM 715 C C . ALA A 1 91 ? 4.443 -12.214 -6.518 1.00 91.00 91 ALA A C 1
ATOM 717 O O . ALA A 1 91 ? 5.311 -11.459 -6.956 1.00 91.00 91 ALA A O 1
ATOM 718 N N . ASN A 1 92 ? 4.169 -13.395 -7.068 1.00 88.75 92 ASN A N 1
ATOM 719 C CA . ASN A 1 92 ? 4.800 -13.823 -8.311 1.00 88.75 92 ASN A CA 1
ATOM 720 C C . ASN A 1 92 ? 4.268 -12.992 -9.480 1.00 88.75 92 ASN A C 1
ATOM 722 O O . ASN A 1 92 ? 3.150 -12.469 -9.438 1.00 88.75 92 ASN A O 1
ATOM 726 N N . TRP A 1 93 ? 5.055 -12.905 -10.548 1.00 85.50 93 TRP A N 1
ATOM 727 C CA . TRP A 1 93 ? 4.604 -12.262 -11.776 1.00 85.50 93 TRP A CA 1
ATOM 728 C C . TRP A 1 93 ? 3.319 -12.919 -12.307 1.00 85.50 93 TRP A C 1
ATOM 730 O O . TRP A 1 93 ? 3.149 -14.133 -12.211 1.00 85.50 93 TRP A O 1
ATOM 740 N N . GLY A 1 94 ? 2.402 -12.099 -12.825 1.00 85.69 94 GLY A N 1
ATOM 741 C CA . GLY A 1 94 ? 1.085 -12.547 -13.286 1.00 85.69 94 GLY A CA 1
ATOM 742 C C . GLY A 1 94 ? 0.056 -12.778 -12.173 1.00 85.69 94 GLY A C 1
ATOM 743 O O . GLY A 1 94 ? -1.074 -13.152 -12.474 1.00 85.69 94 GLY A O 1
ATOM 744 N N . THR A 1 95 ? 0.400 -12.545 -10.899 1.00 91.69 95 THR A N 1
ATOM 745 C CA . THR A 1 95 ? -0.591 -12.599 -9.810 1.00 91.69 95 THR A CA 1
ATOM 746 C C . THR A 1 95 ? -1.652 -11.519 -10.014 1.00 91.69 95 THR A C 1
ATOM 748 O O . THR A 1 95 ? -1.325 -10.339 -10.128 1.00 91.69 95 THR A O 1
ATOM 751 N N . GLU A 1 96 ? -2.923 -11.919 -10.017 1.00 93.38 96 GLU A N 1
ATOM 752 C CA . GLU A 1 96 ? -4.053 -10.996 -10.119 1.00 93.38 96 GLU A CA 1
ATOM 753 C C . GLU A 1 96 ? -4.113 -10.054 -8.904 1.00 93.38 96 GLU A C 1
ATOM 755 O O . GLU A 1 96 ? -4.057 -10.493 -7.749 1.00 93.38 96 GLU A O 1
ATOM 760 N N . VAL A 1 97 ? -4.273 -8.757 -9.178 1.00 94.12 97 VAL A N 1
ATOM 761 C CA . VAL A 1 97 ? -4.492 -7.709 -8.176 1.00 94.12 97 VAL A CA 1
ATOM 762 C C . VAL A 1 97 ? -5.931 -7.220 -8.295 1.00 94.12 97 VAL A C 1
ATOM 764 O O . VAL A 1 97 ? -6.337 -6.727 -9.346 1.00 94.12 97 VAL A O 1
ATOM 767 N N . ARG A 1 98 ? -6.703 -7.333 -7.212 1.00 94.56 98 ARG A N 1
ATOM 768 C CA . ARG A 1 98 ? -8.122 -6.944 -7.164 1.00 94.56 98 ARG A CA 1
ATOM 769 C C . ARG A 1 98 ? -8.353 -5.713 -6.293 1.00 94.56 98 ARG A C 1
ATOM 771 O O . ARG A 1 98 ? -7.568 -5.410 -5.393 1.00 94.56 98 ARG A O 1
ATOM 778 N N . ALA A 1 99 ? -9.488 -5.051 -6.506 1.00 95.31 99 ALA A N 1
ATOM 779 C CA . ALA A 1 99 ? -9.950 -3.982 -5.629 1.00 95.31 99 ALA A CA 1
ATOM 780 C C . ALA A 1 99 ? -10.164 -4.496 -4.192 1.00 95.31 99 ALA A C 1
ATOM 782 O O . ALA A 1 99 ? -10.733 -5.566 -3.970 1.00 95.31 99 ALA A O 1
ATOM 783 N N . VAL A 1 100 ? -9.708 -3.715 -3.211 1.00 94.31 100 VAL A N 1
ATOM 784 C CA . VAL A 1 100 ? -9.748 -4.085 -1.784 1.00 94.31 100 VAL A CA 1
ATOM 785 C C . VAL A 1 100 ? -11.093 -3.790 -1.116 1.00 94.31 100 VAL A C 1
ATOM 787 O O . VAL A 1 100 ? -11.370 -4.311 -0.040 1.00 94.31 100 VAL A O 1
ATOM 790 N N . THR A 1 101 ? -11.933 -2.964 -1.742 1.00 93.81 101 THR A N 1
ATOM 791 C CA . THR A 1 101 ? -13.275 -2.599 -1.271 1.00 93.81 101 THR A CA 1
ATOM 792 C C . THR A 1 101 ? -14.132 -2.091 -2.438 1.00 93.81 101 THR A C 1
ATOM 794 O O . THR A 1 101 ? -13.636 -1.935 -3.557 1.00 93.81 101 THR A O 1
ATOM 797 N N . LYS A 1 102 ? -15.423 -1.842 -2.193 1.00 92.88 102 LYS A N 1
ATOM 798 C CA . LYS A 1 102 ? -16.328 -1.211 -3.167 1.00 92.88 102 LYS A CA 1
ATOM 799 C C . LYS A 1 102 ? -15.963 0.266 -3.333 1.00 92.88 102 LYS A C 1
ATOM 801 O O . LYS A 1 102 ? -15.711 0.954 -2.349 1.00 92.88 102 LYS A O 1
ATOM 806 N N . GLY A 1 103 ? -15.985 0.762 -4.563 1.00 92.50 103 GLY A N 1
ATOM 807 C CA . GLY A 1 103 ? -15.694 2.161 -4.859 1.00 92.50 103 GLY A CA 1
ATOM 808 C C . GLY A 1 103 ? -15.621 2.425 -6.357 1.00 92.50 103 GLY A C 1
ATOM 809 O O . GLY A 1 103 ? -16.002 1.577 -7.163 1.00 92.50 103 GLY A O 1
ATOM 810 N N . PHE A 1 104 ? -15.108 3.600 -6.713 1.00 96.25 104 PHE A N 1
ATOM 811 C CA . PHE A 1 104 ? -14.916 4.025 -8.096 1.00 96.25 104 PHE A CA 1
ATOM 812 C C . PHE A 1 104 ? -13.426 4.131 -8.414 1.00 96.25 104 PHE A C 1
ATOM 814 O O . PHE A 1 104 ? -12.646 4.662 -7.622 1.00 96.25 104 PHE A O 1
ATOM 821 N N . VAL A 1 105 ? -13.027 3.642 -9.588 1.00 95.00 105 VAL A N 1
ATOM 822 C CA . VAL A 1 105 ? -11.668 3.838 -10.102 1.00 95.00 105 VAL A CA 1
ATOM 823 C C . VAL A 1 105 ? -11.570 5.261 -10.641 1.00 95.00 105 VAL A C 1
ATOM 825 O O . VAL A 1 105 ? -12.254 5.605 -11.599 1.00 95.00 105 VAL A O 1
ATOM 828 N N . ILE A 1 106 ? -10.723 6.089 -10.029 1.00 96.56 106 ILE A N 1
ATOM 829 C CA . ILE A 1 106 ? -10.542 7.496 -10.430 1.00 96.56 106 ILE A 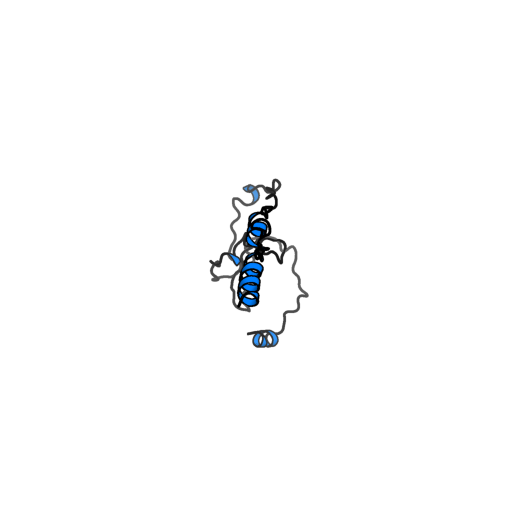CA 1
ATOM 830 C C . ILE A 1 106 ? -9.437 7.690 -11.477 1.00 96.56 106 ILE A C 1
ATOM 832 O O . ILE A 1 106 ? -9.381 8.726 -12.131 1.00 96.56 106 ILE A O 1
ATOM 836 N N . ARG A 1 107 ? -8.533 6.713 -11.617 1.00 95.44 107 ARG A N 1
ATOM 837 C CA . ARG A 1 107 ? -7.402 6.748 -12.550 1.00 95.44 107 ARG A CA 1
ATOM 838 C C . ARG A 1 107 ? -6.883 5.337 -12.815 1.00 95.44 107 ARG A C 1
ATOM 840 O O . ARG A 1 107 ? -6.738 4.552 -11.881 1.00 95.44 107 ARG A O 1
ATOM 847 N N . ALA A 1 108 ? -6.538 5.063 -14.068 1.00 93.12 108 ALA A N 1
ATOM 848 C CA . ALA A 1 108 ? -5.754 3.907 -14.480 1.00 93.12 108 ALA A CA 1
ATOM 849 C C . ALA A 1 108 ? -4.818 4.320 -15.626 1.00 93.12 108 ALA A C 1
ATOM 851 O O . ALA A 1 108 ? -5.240 4.965 -16.586 1.00 93.12 108 ALA A O 1
ATOM 852 N N . ASP A 1 109 ? -3.538 3.971 -15.517 1.00 93.38 109 ASP A N 1
ATOM 853 C CA . ASP A 1 109 ? -2.531 4.332 -16.516 1.00 93.38 109 ASP A CA 1
ATOM 854 C C . ASP A 1 109 ? -2.486 3.259 -17.617 1.00 93.38 109 ASP A C 1
ATOM 856 O O . ASP A 1 109 ? -1.702 2.314 -17.568 1.00 93.38 109 ASP A O 1
ATOM 860 N N . HIS A 1 110 ? -3.348 3.398 -18.627 1.00 91.81 110 HIS A N 1
ATOM 861 C CA . HIS A 1 110 ? -3.531 2.388 -19.683 1.00 91.81 110 HIS A CA 1
ATOM 862 C C . HIS A 1 110 ? -2.369 2.272 -20.681 1.00 91.81 110 HIS A C 1
ATOM 864 O O . HIS A 1 110 ? -2.256 1.271 -21.380 1.00 91.81 110 HIS A O 1
ATOM 870 N N . ASN A 1 111 ? -1.499 3.281 -20.747 1.00 93.12 111 ASN A N 1
ATOM 871 C CA . ASN A 1 111 ? -0.403 3.344 -21.720 1.00 93.12 111 ASN A CA 1
ATOM 872 C C . ASN A 1 111 ? 0.939 2.868 -21.147 1.00 93.12 111 ASN A C 1
ATOM 874 O O . ASN A 1 111 ? 1.985 3.079 -21.767 1.00 93.12 111 ASN A O 1
ATOM 878 N N . TYR A 1 112 ? 0.932 2.262 -19.957 1.00 88.19 112 TYR A N 1
ATOM 879 C CA . TYR A 1 112 ? 2.137 1.676 -19.391 1.00 88.19 112 TYR A CA 1
ATOM 880 C C . TYR A 1 112 ? 2.624 0.520 -20.274 1.00 88.19 112 TYR A C 1
ATOM 882 O O . TYR A 1 112 ? 1.871 -0.395 -20.604 1.00 88.19 112 TYR A O 1
ATOM 890 N N . LYS A 1 113 ? 3.900 0.570 -20.663 1.00 87.88 113 LYS A N 1
ATOM 891 C CA . LYS A 1 113 ? 4.561 -0.497 -21.414 1.00 87.88 113 LYS A CA 1
ATOM 892 C C . LYS A 1 113 ? 5.448 -1.278 -20.458 1.00 87.88 113 LYS A C 1
ATOM 894 O O . LYS A 1 113 ? 6.465 -0.767 -19.994 1.00 87.88 113 LYS A O 1
ATOM 899 N N . GLU A 1 114 ? 5.040 -2.506 -20.167 1.00 82.12 114 GLU A N 1
ATOM 900 C CA . GLU A 1 114 ? 5.815 -3.433 -19.349 1.00 82.12 114 GLU A CA 1
ATOM 901 C C . GLU A 1 114 ? 7.157 -3.750 -20.031 1.00 82.12 114 GLU A C 1
ATOM 903 O O . GLU A 1 114 ? 7.237 -3.886 -21.254 1.00 82.12 114 GLU A O 1
ATOM 908 N N . TYR A 1 115 ? 8.215 -3.922 -19.237 1.00 85.06 115 TYR A N 1
ATOM 909 C CA . TYR A 1 115 ? 9.456 -4.502 -19.744 1.00 85.06 115 TYR A CA 1
ATOM 910 C C . TYR A 1 115 ? 9.227 -5.948 -20.223 1.00 85.06 115 TYR A C 1
ATOM 912 O O . TYR A 1 115 ? 8.537 -6.703 -19.532 1.00 85.06 115 TYR A O 1
ATOM 920 N N . PRO A 1 116 ? 9.839 -6.370 -21.348 1.00 85.44 116 PRO A N 1
ATOM 921 C CA . PRO A 1 116 ? 9.717 -7.740 -21.842 1.00 85.44 116 PRO A CA 1
ATOM 922 C C . PRO A 1 116 ? 10.148 -8.780 -20.801 1.00 85.44 116 PRO A C 1
ATOM 924 O O . PRO A 1 116 ? 11.108 -8.558 -20.058 1.00 85.44 116 PRO A O 1
ATOM 927 N N . ALA A 1 117 ? 9.487 -9.940 -20.786 1.00 83.50 117 ALA A N 1
ATOM 928 C CA . ALA A 1 117 ? 9.815 -11.030 -19.863 1.00 83.50 117 ALA A CA 1
ATOM 929 C C . ALA A 1 117 ? 11.291 -11.456 -19.983 1.00 83.50 117 ALA A C 1
ATOM 931 O O . ALA A 1 117 ? 11.984 -11.570 -18.973 1.00 83.50 117 ALA A O 1
ATOM 932 N N . ASP A 1 118 ? 11.806 -11.563 -21.209 1.00 87.06 118 ASP A N 1
ATOM 933 C CA . ASP A 1 118 ? 13.192 -11.963 -21.488 1.00 87.06 118 ASP A CA 1
ATOM 934 C C . ASP A 1 118 ? 14.229 -11.006 -20.893 1.00 87.06 118 ASP A C 1
ATOM 936 O O . ASP A 1 118 ? 15.316 -11.423 -20.496 1.00 87.06 118 ASP A O 1
ATOM 940 N N . PHE A 1 119 ? 13.907 -9.711 -20.808 1.00 86.69 119 PHE A N 1
ATOM 941 C CA . PHE A 1 119 ? 14.787 -8.734 -20.171 1.00 86.69 119 PHE A CA 1
ATOM 942 C C . PHE A 1 119 ? 14.925 -9.014 -18.670 1.00 86.69 119 PHE A C 1
ATOM 944 O O . PHE A 1 119 ? 16.009 -8.878 -18.113 1.00 86.69 119 PHE A O 1
ATOM 951 N N . ARG A 1 120 ? 13.845 -9.459 -18.019 1.00 75.81 120 ARG A N 1
ATOM 952 C CA . ARG A 1 120 ? 13.838 -9.767 -16.582 1.00 75.81 120 ARG A CA 1
ATOM 953 C C . ARG A 1 120 ? 14.605 -11.031 -16.257 1.00 75.81 120 ARG A C 1
ATOM 955 O O . ARG A 1 120 ? 15.318 -11.041 -15.263 1.00 75.81 120 ARG A O 1
ATOM 962 N N . VAL A 1 121 ? 14.496 -12.056 -17.105 1.00 80.12 121 VAL A N 1
ATOM 963 C CA . VAL A 1 121 ? 15.263 -13.302 -16.948 1.00 80.12 121 VAL A CA 1
ATOM 964 C C . VAL A 1 121 ? 16.766 -13.019 -16.929 1.00 80.12 121 VAL A C 1
ATOM 966 O O . VAL A 1 121 ? 17.487 -13.649 -16.173 1.00 80.12 121 VAL A O 1
ATOM 969 N N . LYS A 1 122 ? 17.235 -12.026 -17.696 1.00 87.69 122 LYS A N 1
ATOM 970 C CA . LYS A 1 122 ? 18.649 -11.611 -17.718 1.00 87.69 122 LYS A CA 1
ATOM 971 C C . LYS A 1 122 ? 19.109 -10.838 -16.472 1.00 87.69 122 LYS A C 1
ATOM 973 O O . LYS A 1 122 ? 20.306 -10.619 -16.334 1.00 87.69 122 LYS A O 1
ATOM 978 N N . MET A 1 123 ? 18.189 -10.363 -15.628 1.00 75.94 123 MET A N 1
ATOM 979 C CA . MET A 1 123 ? 18.501 -9.599 -14.407 1.00 75.94 123 MET A CA 1
ATOM 980 C C . MET A 1 123 ? 18.466 -10.456 -13.130 1.00 75.94 123 MET A C 1
ATOM 982 O O . MET A 1 123 ? 18.726 -9.926 -12.049 1.00 75.94 123 MET A O 1
ATOM 986 N N . LEU A 1 124 ? 18.100 -11.736 -13.254 1.00 64.62 124 LEU A N 1
ATOM 987 C CA . LEU A 1 124 ? 18.143 -12.748 -12.194 1.00 64.62 124 LEU A CA 1
ATOM 988 C C . LEU A 1 124 ? 19.484 -13.485 -12.229 1.00 64.62 124 LEU A C 1
ATOM 990 O O . LEU A 1 124 ? 19.972 -13.812 -11.126 1.00 64.62 124 LEU A O 1
#